Protein AF-A0A9E5TBQ5-F1 (afdb_monomer_lite)

Structure (mmCIF, N/CA/C/O backbone):
data_AF-A0A9E5TBQ5-F1
#
_entry.id   AF-A0A9E5TBQ5-F1
#
loop_
_atom_site.group_PDB
_atom_site.id
_atom_site.type_symbol
_atom_site.label_atom_id
_atom_site.label_alt_id
_atom_site.label_comp_id
_atom_site.label_asym_id
_atom_site.label_entity_id
_atom_site.label_seq_id
_atom_site.pdbx_PDB_ins_code
_atom_site.Cartn_x
_atom_site.Cartn_y
_atom_site.Cartn_z
_atom_site.occupancy
_atom_site.B_iso_or_equiv
_atom_site.auth_seq_id
_atom_site.auth_comp_id
_atom_site.auth_asym_id
_atom_site.auth_atom_id
_atom_site.pdbx_PDB_model_num
ATOM 1 N N . TYR A 1 1 ? 9.879 -3.341 3.847 1.00 52.50 1 TYR A N 1
ATOM 2 C CA . TYR A 1 1 ? 10.876 -2.361 3.374 1.00 52.50 1 TYR A CA 1
ATOM 3 C C . TYR A 1 1 ? 12.148 -3.119 3.048 1.00 52.50 1 TYR A C 1
ATOM 5 O O . TYR A 1 1 ? 12.539 -3.939 3.878 1.00 52.50 1 TYR A O 1
ATOM 13 N N . PRO A 1 2 ? 12.765 -2.902 1.879 1.00 85.88 2 PRO A N 1
ATOM 14 C CA . PRO A 1 2 ? 12.510 -1.829 0.900 1.00 85.88 2 PRO A CA 1
ATOM 15 C C . PRO A 1 2 ? 11.143 -1.926 0.185 1.00 85.88 2 PRO A C 1
ATOM 17 O O . PRO A 1 2 ? 10.472 -2.950 0.332 1.00 85.88 2 PRO A O 1
ATOM 20 N N . PRO A 1 3 ? 10.662 -0.847 -0.467 1.00 90.62 3 PRO A N 1
ATOM 21 C CA . PRO A 1 3 ? 9.495 -0.895 -1.351 1.00 90.62 3 PRO A CA 1
ATOM 22 C C . PRO A 1 3 ? 9.806 -1.721 -2.611 1.00 90.62 3 PRO A C 1
ATOM 24 O O . PRO A 1 3 ? 10.970 -1.849 -2.987 1.00 90.62 3 PRO A O 1
ATOM 27 N N . HIS A 1 4 ? 8.776 -2.265 -3.259 1.00 94.94 4 HIS A N 1
ATOM 28 C CA . HIS A 1 4 ? 8.883 -3.018 -4.513 1.00 94.94 4 HIS A CA 1
ATOM 29 C C . HIS A 1 4 ? 7.754 -2.626 -5.473 1.00 94.94 4 HIS A C 1
ATOM 31 O O . HIS A 1 4 ? 6.807 -1.963 -5.050 1.00 94.94 4 HIS A O 1
ATOM 37 N N . LYS A 1 5 ? 7.898 -3.012 -6.743 1.00 95.69 5 LYS A N 1
ATOM 38 C CA . LYS A 1 5 ? 6.905 -2.874 -7.811 1.00 95.69 5 LYS A CA 1
ATOM 39 C C . LYS A 1 5 ? 6.979 -4.091 -8.741 1.00 95.69 5 LYS A C 1
ATOM 41 O O . LYS A 1 5 ? 7.980 -4.808 -8.719 1.00 95.69 5 LYS A O 1
ATOM 46 N N . HIS A 1 6 ? 5.928 -4.308 -9.515 1.00 96.31 6 HIS A N 1
ATOM 47 C CA . HIS A 1 6 ? 5.791 -5.399 -10.484 1.00 96.31 6 HIS A CA 1
ATOM 48 C C . HIS A 1 6 ? 4.855 -4.950 -11.620 1.00 96.31 6 HIS A C 1
ATOM 50 O O . HIS A 1 6 ? 3.848 -5.573 -11.930 1.00 96.31 6 HIS A O 1
ATOM 56 N N . ASP A 1 7 ? 5.182 -3.807 -12.225 1.00 94.44 7 ASP A N 1
ATOM 57 C CA . ASP A 1 7 ? 4.353 -3.110 -13.218 1.00 94.44 7 ASP A CA 1
ATOM 58 C C . ASP A 1 7 ? 4.908 -3.170 -14.652 1.00 94.44 7 ASP A C 1
ATOM 60 O O . ASP A 1 7 ? 4.265 -2.687 -15.588 1.00 94.44 7 ASP A O 1
ATOM 64 N N . VAL A 1 8 ? 6.081 -3.785 -14.847 1.00 94.12 8 VAL A N 1
ATOM 65 C CA . VAL A 1 8 ? 6.699 -4.002 -16.164 1.00 94.12 8 VAL A CA 1
ATOM 66 C C . VAL A 1 8 ? 7.237 -5.424 -16.323 1.00 94.12 8 VAL A C 1
ATOM 68 O O . VAL A 1 8 ? 7.691 -6.056 -15.374 1.00 94.12 8 VAL A O 1
ATOM 71 N N . ASP A 1 9 ? 7.211 -5.930 -17.555 1.00 96.12 9 ASP A N 1
ATOM 72 C CA . ASP A 1 9 ? 7.779 -7.236 -17.904 1.00 96.12 9 ASP A CA 1
ATOM 73 C C . ASP A 1 9 ? 9.239 -7.073 -18.358 1.00 96.12 9 ASP A C 1
ATOM 75 O O . ASP A 1 9 ? 9.513 -6.631 -19.480 1.00 96.12 9 ASP A O 1
ATOM 79 N N . ILE A 1 10 ? 10.182 -7.390 -17.465 1.00 96.38 10 ILE A N 1
ATOM 80 C CA . ILE A 1 10 ? 11.627 -7.362 -17.722 1.00 96.38 10 ILE A CA 1
ATOM 81 C C . ILE A 1 10 ? 12.186 -8.765 -17.440 1.00 96.38 10 ILE A C 1
ATOM 83 O O . ILE A 1 10 ? 12.368 -9.133 -16.274 1.00 96.38 10 ILE A O 1
ATOM 87 N N . PRO A 1 11 ? 12.504 -9.563 -18.480 1.00 96.81 11 PRO A N 1
ATOM 88 C CA . PRO A 1 11 ? 12.937 -10.946 -18.314 1.00 96.81 11 PRO A CA 1
ATOM 89 C C . PRO A 1 11 ? 14.100 -11.115 -17.326 1.00 96.81 11 PRO A C 1
ATOM 91 O O . PRO A 1 11 ? 15.216 -10.66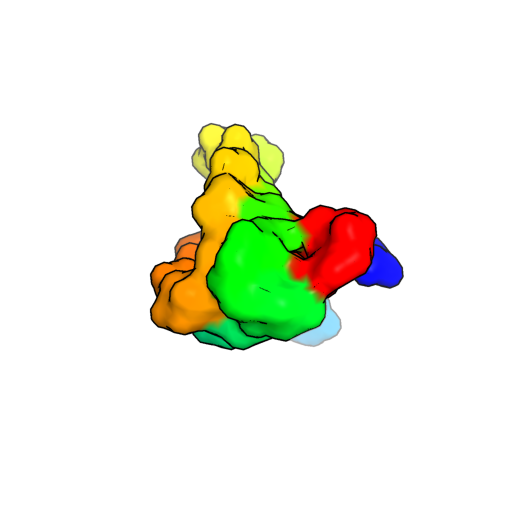7 -17.576 1.00 96.81 11 PRO A O 1
ATOM 94 N N . GLY A 1 12 ? 13.837 -11.822 -16.224 1.00 95.81 12 GLY A N 1
ATOM 95 C CA . GLY A 1 12 ? 14.824 -12.113 -15.178 1.00 95.81 12 GLY A CA 1
ATOM 96 C C . GLY A 1 12 ? 14.943 -11.057 -14.074 1.00 95.81 12 GLY A C 1
ATOM 97 O O . GLY A 1 12 ? 15.691 -11.291 -13.126 1.00 95.81 12 GLY A O 1
ATOM 98 N N . GLU A 1 13 ? 14.200 -9.951 -14.158 1.00 96.19 13 GLU A N 1
ATOM 99 C CA . GLU A 1 13 ? 14.247 -8.852 -13.183 1.00 96.19 13 GLU A CA 1
ATOM 100 C C . GLU A 1 13 ? 12.866 -8.522 -12.601 1.00 96.19 13 GLU A C 1
ATOM 102 O O . GLU A 1 13 ? 12.728 -8.426 -11.382 1.00 96.19 13 GLU A O 1
ATOM 107 N N . GLU A 1 14 ? 11.840 -8.396 -13.447 1.00 96.06 14 GLU A N 1
ATOM 108 C CA . GLU A 1 14 ? 10.490 -7.984 -13.051 1.00 96.06 14 GLU A CA 1
ATOM 109 C C . GLU A 1 14 ? 9.432 -8.679 -13.919 1.00 96.06 14 GLU A C 1
ATOM 111 O O . GLU A 1 14 ? 9.673 -8.978 -15.088 1.00 96.06 14 GLU A O 1
ATOM 116 N N . ALA A 1 15 ? 8.261 -8.946 -13.348 1.00 95.25 15 ALA A N 1
ATOM 117 C CA . ALA A 1 15 ? 7.097 -9.432 -14.077 1.00 95.25 15 ALA A CA 1
ATOM 118 C C . ALA A 1 15 ? 5.950 -8.438 -13.892 1.00 95.25 15 ALA A C 1
ATOM 120 O O . ALA A 1 15 ? 5.788 -7.900 -12.799 1.00 95.25 15 ALA A O 1
ATOM 121 N N . CYS A 1 16 ? 5.136 -8.250 -14.930 1.00 95.19 16 CYS A N 1
ATOM 122 C CA . CYS A 1 16 ? 3.910 -7.464 -14.829 1.00 95.19 16 CYS A CA 1
ATOM 123 C C . CYS A 1 16 ? 2.835 -8.294 -14.111 1.00 95.19 16 CYS A C 1
ATOM 125 O O . CYS A 1 16 ? 2.341 -9.283 -14.664 1.00 95.19 16 CYS A O 1
ATOM 127 N N . LEU A 1 17 ? 2.524 -7.926 -12.868 1.00 95.56 17 LEU A N 1
ATOM 128 C CA . LEU A 1 17 ? 1.585 -8.619 -11.993 1.00 95.56 17 LEU A CA 1
ATOM 129 C C . LEU A 1 17 ? 0.581 -7.616 -11.421 1.00 95.56 17 LEU A C 1
ATOM 131 O O . LEU A 1 17 ? 0.948 -6.586 -10.873 1.00 95.56 17 LEU A O 1
ATOM 135 N N . GLU A 1 18 ? -0.705 -7.938 -11.511 1.00 95.81 18 GLU A N 1
ATOM 136 C CA . GLU A 1 18 ? -1.737 -7.176 -10.809 1.00 95.81 18 GLU A CA 1
ATOM 137 C C . GLU A 1 18 ? -1.726 -7.551 -9.320 1.00 95.81 18 GLU A C 1
ATOM 139 O O . GLU A 1 18 ? -1.605 -8.729 -8.965 1.00 95.81 18 GLU A O 1
ATOM 144 N N . GLU A 1 19 ? -1.891 -6.567 -8.435 1.00 97.69 19 GLU A N 1
ATOM 145 C CA . GLU A 1 19 ? -1.975 -6.802 -6.993 1.00 97.69 19 GLU A CA 1
ATOM 146 C C . GLU A 1 19 ? -3.168 -6.077 -6.374 1.00 97.69 19 GLU A C 1
ATOM 148 O O . GLU A 1 19 ? -3.495 -4.938 -6.709 1.00 97.69 19 GLU A O 1
ATOM 153 N N . VAL A 1 20 ? -3.818 -6.757 -5.431 1.00 97.75 20 VAL A N 1
ATOM 154 C CA . VAL A 1 20 ? -4.950 -6.234 -4.673 1.00 97.75 20 VAL A CA 1
ATOM 155 C C . VAL A 1 20 ? -4.700 -6.473 -3.190 1.00 97.75 20 VAL A C 1
ATOM 157 O O . VAL A 1 20 ? -4.458 -7.602 -2.763 1.00 97.75 20 VAL A O 1
ATOM 160 N N . TYR A 1 21 ? -4.828 -5.418 -2.392 1.00 98.12 21 TYR A N 1
ATOM 161 C CA . TYR A 1 21 ? -4.794 -5.484 -0.936 1.00 98.12 21 TYR A CA 1
ATOM 162 C C . TYR A 1 21 ? -6.216 -5.510 -0.389 1.00 98.12 21 TYR A C 1
ATOM 164 O O . TYR A 1 21 ? -7.026 -4.653 -0.727 1.00 98.12 21 TYR A O 1
ATOM 172 N N . HIS A 1 22 ? -6.508 -6.458 0.501 1.00 98.38 22 HIS A N 1
ATOM 173 C CA . HIS A 1 22 ? -7.697 -6.429 1.351 1.00 98.38 22 HIS A CA 1
ATOM 174 C C . HIS A 1 22 ? -7.262 -6.232 2.804 1.00 98.38 22 HIS A C 1
ATOM 176 O O . HIS A 1 22 ? -6.617 -7.104 3.395 1.00 98.38 22 HIS A O 1
ATOM 182 N N . PHE A 1 23 ? -7.586 -5.078 3.378 1.00 98.38 23 PHE A N 1
ATOM 183 C CA . PHE A 1 23 ? -7.087 -4.671 4.684 1.00 98.38 23 PHE A CA 1
ATOM 184 C C . PHE A 1 23 ? -7.961 -5.220 5.801 1.00 98.38 23 PHE A C 1
ATOM 186 O O . PHE A 1 23 ? -9.170 -5.001 5.825 1.00 98.38 23 PHE A O 1
ATOM 193 N N . ARG A 1 24 ? -7.333 -5.883 6.773 1.00 98.06 24 ARG A N 1
ATOM 194 C CA . ARG A 1 24 ? -7.949 -6.246 8.051 1.00 98.06 24 ARG A CA 1
ATOM 195 C C . ARG A 1 24 ? -7.162 -5.598 9.181 1.00 98.06 24 ARG A C 1
ATOM 197 O O . ARG A 1 24 ? -5.943 -5.737 9.217 1.00 98.06 24 ARG A O 1
ATOM 204 N N . ILE A 1 25 ? -7.848 -4.890 10.074 1.00 9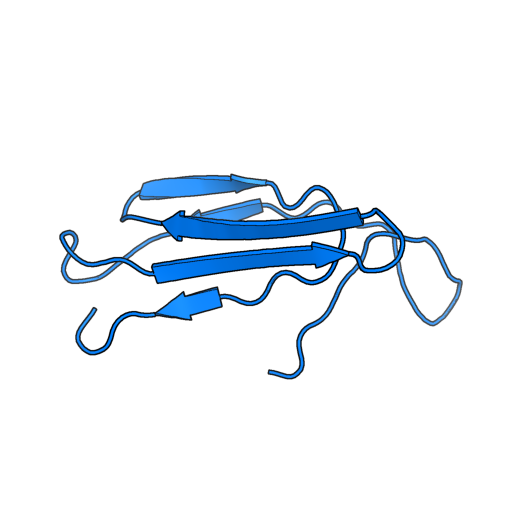8.06 25 ILE A N 1
ATOM 205 C CA . ILE A 1 25 ? -7.222 -4.073 11.127 1.00 98.06 25 ILE A CA 1
ATOM 206 C C . ILE A 1 25 ? -7.809 -4.453 12.489 1.00 98.06 25 ILE A C 1
ATOM 208 O O . ILE A 1 25 ? -9.016 -4.687 12.609 1.00 98.06 25 ILE A O 1
ATOM 212 N N . HIS A 1 26 ? -6.965 -4.530 13.524 1.00 96.12 26 HIS A N 1
ATOM 213 C CA . HIS A 1 26 ? -7.405 -4.882 14.870 1.00 96.12 26 HIS A CA 1
ATOM 214 C C . HIS A 1 26 ? -6.704 -4.038 15.946 1.00 96.12 26 HIS A C 1
ATOM 216 O O . HIS A 1 26 ? -5.518 -4.250 16.191 1.00 96.12 26 HIS A O 1
ATOM 222 N N . PRO A 1 27 ? -7.437 -3.200 16.707 1.00 96.75 27 PRO A N 1
ATOM 223 C CA . PRO A 1 27 ? -8.899 -3.014 16.700 1.00 96.75 27 PRO A CA 1
ATOM 224 C C . PRO A 1 27 ? -9.483 -2.393 15.414 1.00 96.75 27 PRO A C 1
ATOM 226 O O . PRO A 1 27 ? -8.835 -1.574 14.772 1.00 96.75 27 PRO A O 1
ATOM 229 N N . SER A 1 28 ? -10.729 -2.734 15.053 1.00 97.69 28 SER A N 1
ATOM 230 C CA . SER A 1 28 ? -11.329 -2.401 13.740 1.00 97.69 28 SER A CA 1
ATOM 231 C C . SER A 1 28 ? -11.537 -0.904 13.470 1.00 97.69 28 SER A C 1
ATOM 233 O O . SER A 1 28 ? -11.785 -0.513 12.335 1.00 97.69 28 SER A O 1
ATOM 235 N N . GLN A 1 29 ? -11.454 -0.052 14.494 1.00 97.44 29 GLN A N 1
ATOM 236 C CA . GLN A 1 29 ? -11.478 1.408 14.348 1.00 97.44 29 GLN A CA 1
ATOM 237 C C . GLN A 1 29 ? -10.123 2.016 13.947 1.00 97.44 29 GLN A C 1
ATOM 239 O O . GLN A 1 29 ? -10.026 3.236 13.809 1.00 97.44 29 GLN A O 1
ATOM 244 N N . GLY A 1 30 ? -9.080 1.191 13.838 1.00 97.88 30 GLY A N 1
ATOM 245 C CA . GLY A 1 30 ? -7.752 1.608 13.415 1.00 97.88 30 GLY A CA 1
ATOM 246 C C . GLY A 1 30 ? -7.673 2.009 11.944 1.00 97.88 30 GLY A C 1
ATOM 247 O O . GLY A 1 30 ? -8.663 2.000 11.211 1.00 97.88 30 GLY A O 1
ATOM 248 N N . PHE A 1 31 ? -6.464 2.365 11.514 1.00 98.38 31 PHE A N 1
ATOM 249 C CA . PHE A 1 31 ? -6.185 2.729 10.129 1.00 98.38 31 PHE A CA 1
ATOM 250 C C . PHE A 1 31 ? -4.734 2.417 9.742 1.00 98.38 31 PHE A C 1
ATOM 252 O O . PHE A 1 31 ? -3.851 2.297 10.595 1.00 98.38 31 PHE A O 1
ATOM 259 N N . GLY A 1 32 ? -4.491 2.328 8.440 1.00 98.19 32 GLY A N 1
ATOM 260 C CA . GLY A 1 32 ? -3.161 2.335 7.840 1.00 98.19 32 GLY A CA 1
ATOM 261 C C . GLY A 1 32 ? -3.039 3.443 6.799 1.00 98.19 32 GLY A C 1
ATOM 262 O O . GLY A 1 32 ? -4.008 4.144 6.494 1.00 98.19 32 GLY A O 1
ATOM 263 N N . ILE A 1 33 ? -1.844 3.594 6.241 1.00 98.19 33 ILE A N 1
ATOM 264 C CA . ILE A 1 33 ? -1.610 4.421 5.059 1.00 98.19 33 ILE A CA 1
ATOM 265 C C . ILE A 1 33 ? -0.976 3.539 3.986 1.00 98.19 33 ILE A C 1
ATOM 267 O O . ILE A 1 33 ? 0.093 2.965 4.207 1.00 98.19 33 ILE A O 1
ATOM 271 N N . GLN A 1 34 ? -1.630 3.454 2.830 1.00 97.94 34 GLN A N 1
ATOM 272 C CA . GLN A 1 34 ? -1.066 2.902 1.602 1.00 97.94 34 GLN A CA 1
ATOM 273 C C . GLN A 1 34 ? -0.568 4.076 0.762 1.00 97.94 34 GLN A C 1
ATOM 275 O O . GLN A 1 34 ? -1.360 4.930 0.362 1.00 97.94 34 GLN A O 1
ATOM 280 N N . ARG A 1 35 ? 0.735 4.130 0.488 1.00 97.44 35 ARG A N 1
ATOM 281 C CA . ARG A 1 35 ? 1.277 5.046 -0.523 1.00 97.44 35 ARG A CA 1
ATOM 282 C C . ARG A 1 35 ? 1.456 4.271 -1.820 1.00 97.44 35 ARG A C 1
ATOM 284 O O . ARG A 1 35 ? 1.928 3.138 -1.765 1.00 97.44 35 ARG A O 1
ATOM 291 N N . ILE A 1 36 ? 1.101 4.870 -2.948 1.00 97.19 36 ILE A N 1
ATOM 292 C CA . ILE A 1 36 ? 1.350 4.334 -4.288 1.00 97.19 36 ILE A CA 1
ATOM 293 C C . ILE A 1 36 ? 2.086 5.412 -5.068 1.00 97.19 36 ILE A C 1
ATOM 295 O O . ILE A 1 36 ? 1.579 6.525 -5.205 1.00 97.19 36 ILE A O 1
ATOM 299 N N . TYR A 1 37 ? 3.291 5.109 -5.546 1.00 97.25 37 TYR A N 1
ATOM 300 C CA . TYR A 1 37 ? 4.086 6.086 -6.279 1.00 97.25 37 TYR A CA 1
ATOM 301 C C . TYR A 1 37 ? 4.865 5.475 -7.446 1.00 97.25 37 TYR A C 1
ATOM 303 O O . TYR A 1 37 ? 5.480 4.417 -7.331 1.00 97.25 37 TYR A O 1
ATOM 311 N N . SER A 1 38 ? 4.878 6.187 -8.567 1.00 95.50 38 SER A N 1
ATOM 312 C CA . SER A 1 38 ? 5.634 5.887 -9.781 1.00 95.50 38 SER A CA 1
ATOM 313 C C . SER A 1 38 ? 6.275 7.190 -10.274 1.00 95.50 38 SER A C 1
ATOM 315 O O . SER A 1 38 ? 5.576 8.035 -10.845 1.00 95.50 38 SER A O 1
ATOM 317 N N . PRO A 1 39 ? 7.585 7.395 -10.039 1.00 87.75 39 PRO A N 1
ATOM 318 C CA . PRO A 1 39 ? 8.303 8.571 -10.532 1.00 87.75 39 PRO A CA 1
ATOM 319 C C . PRO A 1 39 ? 8.195 8.743 -12.052 1.00 87.75 39 PRO A C 1
ATOM 321 O O . PRO A 1 39 ? 8.114 9.865 -12.546 1.00 87.75 39 PRO A O 1
ATOM 324 N N . GLU A 1 40 ? 8.165 7.634 -12.786 1.00 86.38 40 GLU A N 1
ATOM 325 C CA . GLU A 1 40 ? 8.074 7.599 -14.244 1.00 86.38 40 GLU A CA 1
ATOM 326 C C . GLU A 1 40 ? 6.648 7.887 -14.736 1.00 86.38 40 GLU A C 1
ATOM 328 O O . GLU A 1 40 ? 6.470 8.512 -15.781 1.00 86.38 40 GLU A O 1
ATOM 333 N N . GLY A 1 41 ? 5.636 7.453 -13.976 1.00 83.00 41 GLY A N 1
ATOM 334 C CA . GLY A 1 41 ? 4.216 7.611 -14.300 1.00 83.00 41 GLY A CA 1
ATOM 335 C C . GLY A 1 41 ? 3.571 8.898 -13.778 1.00 83.00 41 GLY A C 1
ATOM 336 O O . GLY A 1 41 ? 2.407 9.152 -14.081 1.00 83.00 41 GLY A O 1
ATOM 337 N N . GLY A 1 42 ? 4.291 9.708 -12.994 1.00 91.81 42 GLY A N 1
ATOM 338 C CA . GLY A 1 42 ? 3.750 10.933 -12.393 1.00 91.81 42 GLY A CA 1
ATOM 339 C C . GLY A 1 42 ? 2.678 1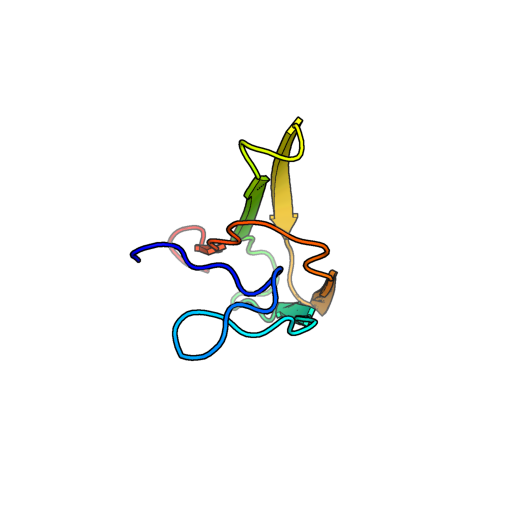0.682 -11.325 1.00 91.81 42 GLY A C 1
ATOM 340 O O . GLY A 1 42 ? 1.852 11.557 -11.077 1.00 9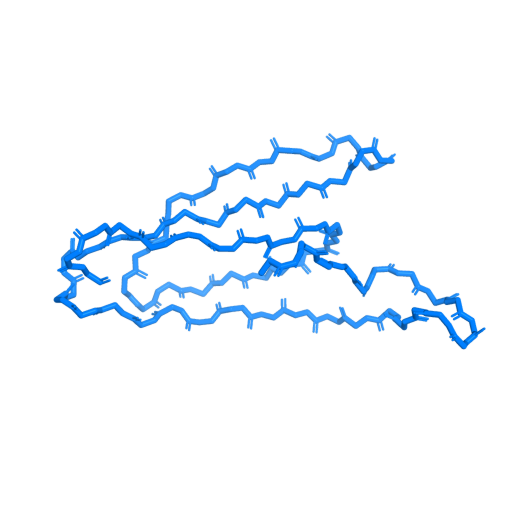1.81 42 GLY A O 1
ATOM 341 N N . LEU A 1 43 ? 2.685 9.496 -10.711 1.00 93.44 43 LEU A N 1
ATOM 342 C CA . LEU A 1 43 ? 1.782 9.101 -9.631 1.00 93.44 43 LEU A CA 1
ATOM 343 C C . LEU A 1 43 ? 2.525 9.194 -8.295 1.00 93.44 43 LEU A C 1
ATOM 345 O O . LEU A 1 43 ? 3.616 8.642 -8.165 1.00 93.44 43 LEU A O 1
ATOM 349 N N . ASP A 1 44 ? 1.943 9.851 -7.297 1.00 96.62 44 ASP A N 1
ATOM 350 C CA . ASP A 1 44 ? 2.422 9.817 -5.911 1.00 96.62 44 ASP A CA 1
ATOM 351 C C . ASP A 1 44 ? 1.265 10.162 -4.973 1.00 96.62 44 ASP A C 1
ATOM 353 O O . ASP A 1 44 ? 1.026 11.323 -4.645 1.00 96.62 44 ASP A O 1
ATOM 357 N N . GLU A 1 45 ? 0.511 9.138 -4.593 1.00 96.81 45 GLU A N 1
ATOM 358 C CA . GLU A 1 45 ? -0.715 9.275 -3.816 1.00 96.81 45 GLU A CA 1
ATOM 359 C C . GLU A 1 45 ? -0.604 8.515 -2.497 1.00 96.81 45 GLU A C 1
ATOM 361 O O . GLU A 1 45 ? 0.027 7.457 -2.402 1.00 96.81 45 GLU A O 1
ATOM 366 N N . ALA A 1 46 ? -1.240 9.054 -1.459 1.00 97.75 46 ALA A N 1
ATOM 367 C CA . ALA A 1 46 ? -1.326 8.423 -0.152 1.00 97.75 46 ALA A CA 1
ATOM 368 C C . ALA A 1 46 ? -2.787 8.305 0.277 1.00 97.75 46 ALA A C 1
ATOM 370 O O . ALA A 1 46 ? -3.500 9.301 0.409 1.00 97.75 46 ALA A O 1
ATOM 371 N N . TYR A 1 47 ? -3.209 7.077 0.550 1.00 98.06 47 TYR A N 1
ATOM 372 C CA . TYR A 1 47 ? -4.567 6.744 0.945 1.00 98.06 47 TYR A CA 1
ATOM 373 C C . TYR A 1 47 ? -4.592 6.290 2.397 1.00 98.06 47 TYR A C 1
ATOM 375 O O . TYR A 1 47 ? -3.789 5.455 2.816 1.00 98.06 47 TYR A O 1
ATOM 383 N N . VAL A 1 48 ? -5.545 6.814 3.165 1.00 98.31 48 VAL A N 1
ATOM 384 C CA . VAL A 1 48 ? -5.893 6.242 4.468 1.00 98.31 48 VAL A CA 1
ATOM 385 C C . VAL A 1 48 ? -6.767 5.021 4.215 1.00 98.31 48 VAL A C 1
ATOM 387 O O . VAL A 1 48 ? -7.799 5.154 3.565 1.00 98.31 48 VAL A O 1
ATOM 390 N N . VAL A 1 49 ? -6.366 3.868 4.748 1.00 98.25 49 VAL A N 1
ATOM 391 C CA . VAL A 1 49 ? -7.096 2.598 4.611 1.00 98.25 49 VAL A CA 1
ATOM 392 C C . VAL A 1 49 ? -7.667 2.143 5.955 1.00 98.25 49 VAL A C 1
ATOM 394 O O . VAL A 1 49 ? -7.035 2.333 7.0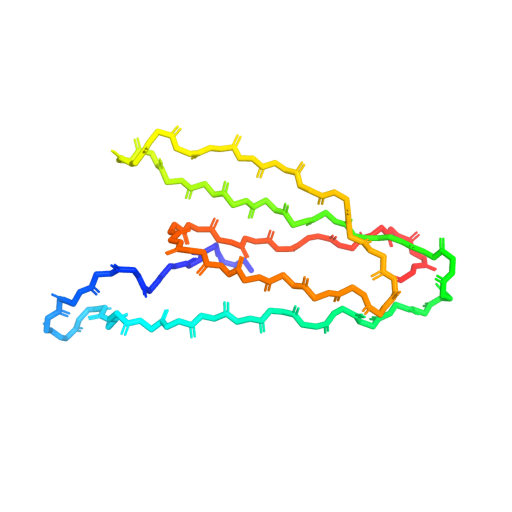01 1.00 98.25 49 VAL A O 1
ATOM 397 N N . LYS A 1 50 ? -8.864 1.554 5.940 1.00 98.38 50 LYS A N 1
ATOM 398 C CA . LYS A 1 50 ? -9.619 1.082 7.118 1.00 98.38 50 LYS A CA 1
ATOM 399 C C . LYS A 1 50 ? -9.925 -0.420 7.048 1.00 98.38 50 LYS A C 1
ATOM 401 O O . LYS A 1 50 ? -9.742 -1.055 6.013 1.00 98.38 50 LYS A O 1
ATOM 406 N N . ASP A 1 51 ? -10.391 -0.999 8.161 1.00 98.50 51 ASP A N 1
ATOM 407 C CA . ASP A 1 51 ? -10.786 -2.417 8.214 1.00 98.50 51 ASP A CA 1
ATOM 408 C C . ASP A 1 51 ? -11.865 -2.734 7.168 1.00 98.50 51 ASP A C 1
ATOM 410 O O . ASP A 1 51 ? -12.887 -2.054 7.076 1.00 98.50 51 ASP A O 1
ATOM 414 N N . GLY A 1 52 ? -11.632 -3.793 6.395 1.00 98.50 52 GLY A N 1
ATOM 415 C CA . GLY A 1 52 ? -12.531 -4.284 5.357 1.00 98.50 52 GLY A CA 1
ATOM 416 C C . GLY A 1 52 ? -12.404 -3.584 4.003 1.00 98.50 52 GLY A C 1
ATOM 417 O O . GLY A 1 52 ? -13.077 -4.010 3.063 1.00 98.50 52 GLY A O 1
ATOM 418 N N . GLU A 1 53 ? -11.566 -2.553 3.866 1.00 98.50 53 GLU A N 1
ATOM 419 C CA . GLU A 1 53 ? -11.343 -1.896 2.576 1.00 98.50 53 GLU A CA 1
ATOM 420 C C . GLU A 1 53 ? -10.453 -2.739 1.655 1.00 98.50 53 GLU A C 1
ATOM 422 O O . GLU A 1 53 ? -9.575 -3.484 2.098 1.00 98.50 53 GLU A O 1
ATOM 427 N N . THR A 1 54 ? -10.689 -2.608 0.352 1.00 98.31 54 THR A N 1
ATOM 428 C CA . THR A 1 54 ? -9.923 -3.280 -0.698 1.00 98.31 54 THR A CA 1
ATOM 429 C C . THR A 1 54 ? -9.381 -2.238 -1.666 1.00 98.31 54 THR A C 1
ATOM 431 O O . THR A 1 54 ? -10.114 -1.330 -2.058 1.00 98.31 54 THR A O 1
ATOM 434 N N . MET A 1 55 ? -8.120 -2.379 -2.063 1.00 97.12 55 MET A N 1
ATOM 435 C CA . MET A 1 55 ? -7.436 -1.480 -2.986 1.00 97.12 55 MET A CA 1
ATOM 436 C C . MET A 1 55 ? -6.693 -2.274 -4.053 1.00 97.12 55 MET A C 1
ATOM 438 O O . MET A 1 55 ? -5.978 -3.220 -3.735 1.00 97.12 55 MET A O 1
ATOM 442 N N . GLU A 1 56 ? -6.848 -1.861 -5.303 1.00 96.56 56 GLU A N 1
ATOM 443 C CA . GLU A 1 56 ? -6.020 -2.310 -6.419 1.00 96.56 56 GLU A CA 1
ATOM 444 C C . GLU A 1 56 ? -4.750 -1.460 -6.495 1.00 96.56 56 GLU A C 1
ATOM 446 O O . GLU A 1 56 ? -4.795 -0.244 -6.282 1.00 96.56 56 GLU A O 1
ATOM 451 N N . ILE A 1 57 ? -3.627 -2.099 -6.807 1.00 96.50 57 ILE A N 1
ATOM 452 C CA . ILE A 1 57 ? -2.367 -1.431 -7.104 1.00 96.50 57 ILE A CA 1
ATOM 453 C C . ILE A 1 57 ? -2.215 -1.369 -8.629 1.00 96.50 57 ILE A C 1
ATOM 455 O O . ILE A 1 57 ? -1.901 -2.387 -9.242 1.00 96.50 57 ILE A O 1
ATOM 459 N N . PRO A 1 58 ? -2.421 -0.197 -9.256 1.00 90.31 58 PRO A N 1
ATOM 460 C CA . PRO A 1 58 ? -2.403 -0.098 -10.713 1.00 90.31 58 PRO A CA 1
ATOM 461 C C . PRO A 1 58 ? -0.984 -0.163 -11.293 1.00 90.31 58 PRO A C 1
ATOM 463 O O . PRO A 1 58 ? -0.789 -0.669 -12.393 1.00 90.31 58 PRO A O 1
ATOM 466 N N . CYS A 1 59 ? -0.004 0.400 -10.581 1.00 94.19 59 CYS A N 1
ATOM 467 C CA . CYS A 1 59 ? 1.414 0.404 -10.930 1.00 94.19 59 CYS A CA 1
ATOM 468 C C . CYS A 1 59 ? 2.242 1.009 -9.785 1.00 94.19 59 CYS A C 1
ATOM 470 O O . CYS A 1 59 ? 1.705 1.530 -8.801 1.00 94.19 59 CYS A O 1
ATOM 472 N N . GLY A 1 60 ? 3.561 1.003 -9.947 1.00 96.06 60 GLY A N 1
ATOM 473 C CA . GLY A 1 60 ? 4.498 1.687 -9.076 1.00 96.06 60 GLY A CA 1
ATOM 474 C C . GLY A 1 60 ? 4.745 0.982 -7.750 1.00 96.06 60 GLY A C 1
ATOM 475 O O . GLY A 1 60 ? 4.307 -0.137 -7.481 1.00 96.06 60 GLY A O 1
ATOM 476 N N . TYR A 1 61 ? 5.499 1.667 -6.904 1.00 97.19 61 TYR A N 1
ATOM 477 C CA . TYR A 1 61 ? 5.850 1.213 -5.573 1.00 97.19 61 TYR A CA 1
ATOM 478 C C . TYR A 1 61 ? 4.689 1.414 -4.607 1.00 97.19 61 TYR A C 1
ATOM 480 O O . TYR A 1 61 ? 4.133 2.509 -4.521 1.00 97.19 61 TYR A O 1
ATOM 488 N N . HIS A 1 62 ? 4.381 0.387 -3.821 1.00 97.69 62 HIS A N 1
ATOM 489 C CA . HIS A 1 62 ? 3.161 0.346 -3.012 1.00 97.69 62 HIS A CA 1
ATOM 490 C C . HIS A 1 62 ? 3.417 -0.053 -1.541 1.00 97.69 62 HIS A C 1
ATOM 492 O O . HIS A 1 62 ? 2.906 -1.068 -1.065 1.00 97.69 62 HIS A O 1
ATOM 498 N N . PRO A 1 63 ? 4.198 0.718 -0.754 1.00 97.50 63 PRO A N 1
ATOM 499 C CA . PRO A 1 63 ? 4.388 0.426 0.665 1.00 97.50 63 PRO A CA 1
ATOM 500 C C . PRO A 1 63 ? 3.152 0.746 1.524 1.00 97.50 63 PRO A C 1
ATOM 502 O O . PRO A 1 63 ? 2.502 1.781 1.364 1.00 97.50 63 PRO A O 1
ATOM 505 N N . VAL A 1 64 ? 2.931 -0.098 2.533 1.00 97.25 64 VAL A N 1
ATOM 506 C CA . VAL A 1 64 ? 1.948 0.099 3.610 1.00 97.25 64 VAL A CA 1
ATOM 507 C C . VAL A 1 64 ? 2.651 0.453 4.917 1.00 97.25 64 VAL A C 1
ATOM 509 O O . VAL A 1 64 ? 3.683 -0.132 5.258 1.00 97.25 64 VAL A O 1
ATOM 512 N N . VAL A 1 65 ? 2.051 1.359 5.689 1.00 97.12 65 VAL A N 1
ATOM 513 C CA . VAL A 1 65 ? 2.365 1.570 7.109 1.00 97.12 65 VAL A CA 1
ATOM 514 C C . VAL A 1 65 ? 1.104 1.436 7.961 1.00 97.12 65 VAL A C 1
ATOM 516 O O . VAL A 1 65 ? 0.027 1.877 7.564 1.00 97.12 65 VAL A O 1
ATOM 519 N N . ALA A 1 6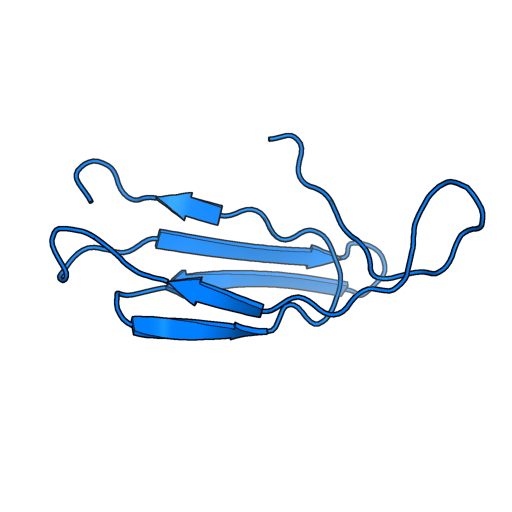6 ? 1.238 0.839 9.144 1.00 96.56 66 ALA A N 1
ATOM 520 C CA . ALA A 1 66 ? 0.153 0.701 10.114 1.00 96.56 66 ALA A CA 1
ATOM 521 C C . ALA A 1 66 ? 0.231 1.805 11.179 1.00 96.56 66 ALA A C 1
ATOM 523 O O . ALA A 1 66 ? 1.328 2.199 11.592 1.00 96.56 66 ALA A O 1
ATOM 524 N N . ALA A 1 67 ? -0.920 2.301 11.640 1.00 96.75 67 ALA A N 1
ATOM 525 C CA . ALA A 1 67 ? -0.962 3.191 12.793 1.00 96.75 67 ALA A CA 1
ATOM 526 C C . ALA A 1 67 ? -0.553 2.423 14.069 1.00 96.75 67 ALA A C 1
ATOM 528 O O . ALA A 1 67 ? -1.038 1.316 14.292 1.00 96.75 67 ALA A O 1
ATOM 529 N N . PRO A 1 68 ? 0.299 2.984 14.947 1.00 94.50 68 PRO A N 1
ATOM 530 C CA . PRO A 1 68 ? 0.672 2.311 16.187 1.00 94.50 68 PRO A CA 1
ATOM 531 C C . PRO A 1 68 ? -0.548 1.957 17.049 1.00 94.50 68 PRO A C 1
ATOM 533 O O . PRO A 1 68 ? -1.374 2.821 17.344 1.00 94.50 68 PRO A O 1
ATOM 536 N N . GLY A 1 69 ? -0.618 0.702 17.499 1.00 91.25 69 GLY A N 1
ATOM 537 C CA . GLY A 1 69 ? -1.702 0.201 18.351 1.00 91.25 69 GLY A CA 1
ATOM 538 C C . GLY A 1 69 ? -2.910 -0.374 17.604 1.00 91.25 69 GLY A C 1
ATOM 539 O O . GLY A 1 69 ? -3.907 -0.670 18.266 1.00 91.25 69 GLY A O 1
ATOM 540 N N . TYR A 1 70 ? -2.818 -0.540 16.280 1.00 81.88 70 TYR A N 1
ATOM 541 C CA . TYR A 1 70 ? -3.866 -1.082 15.410 1.00 81.88 70 TYR A CA 1
ATOM 542 C C . TYR A 1 70 ? -3.312 -2.042 14.352 1.00 81.88 70 TYR A C 1
ATOM 544 O O . TYR A 1 70 ? -2.111 -1.913 14.017 1.00 81.88 70 TYR A O 1
#

Radius of gyration: 13.4 Å; chains: 1; bounding box: 27×23×37 Å

pLDDT: mean 95.07, std 6.22, range [52.5, 98.5]

Foldseek 3Di:
DPWDWACDPDPPPHHRDKDKDFDADPVQAFWKKKWFDDPVVPDTDIDIGGHGDMDIRNTHTIDMDTDPPD

Sequence (70 aa):
YPPHKHDVDIPGEEACLEEVYHFRIHPSQGFGIQRIYSPEGGLDEAYVVKDGETMEIPCGYHPVVAAPGY

Secondary structure (DSSP, 8-state):
-------S-BTTTB----EEEE---SSTT--EEEEEEETTTTEEEEEEE-TT-EEEE-SSB--EEEPTT-